Protein AF-A0AAW9I7A4-F1 (afdb_monomer_lite)

Radius of gyration: 16.95 Å; chains: 1; bounding box: 39×31×48 Å

Secondary structure (DSSP, 8-state):
----HHHHHHHHTT-TT----HHHHHHHHHTTTTTTEEEPP-S-TTT-----EEEE-S-HHHHHHHHHHHHHHHHSTT-TTGGG--TT----EEEEEEEE-SSTT-SS-EEEEEEEE-

Structure (mmCIF, N/CA/C/O backbone):
data_AF-A0AAW9I7A4-F1
#
_entry.id   AF-A0AAW9I7A4-F1
#
loop_
_atom_site.group_PDB
_atom_site.id
_atom_site.type_symbol
_atom_site.label_atom_id
_atom_site.label_alt_id
_atom_site.label_comp_id
_atom_site.label_asym_id
_atom_site.label_entity_id
_atom_site.label_seq_id
_atom_site.pdbx_PDB_ins_code
_atom_site.Cartn_x
_atom_site.Cartn_y
_atom_site.Cartn_z
_atom_site.occupancy
_atom_site.B_iso_or_equiv
_atom_site.auth_seq_id
_atom_site.auth_comp_id
_atom_site.auth_asym_id
_atom_site.auth_atom_id
_atom_site.pdbx_PDB_model_num
ATOM 1 N N . THR A 1 1 ? 14.194 15.754 -9.363 1.00 78.06 1 THR A N 1
ATOM 2 C CA . THR A 1 1 ? 13.159 15.297 -10.312 1.00 78.06 1 THR A CA 1
ATOM 3 C C . THR A 1 1 ? 13.745 14.153 -11.112 1.00 78.06 1 THR A C 1
ATOM 5 O O . THR A 1 1 ? 14.945 14.196 -11.343 1.00 78.06 1 THR A O 1
ATOM 8 N N . ILE A 1 2 ? 12.969 13.122 -11.458 1.00 90.88 2 ILE A N 1
ATOM 9 C CA . ILE A 1 2 ? 13.461 11.992 -12.268 1.00 90.88 2 ILE A CA 1
ATOM 10 C C . ILE A 1 2 ? 13.431 12.421 -13.739 1.00 90.88 2 ILE A C 1
ATOM 12 O O . ILE A 1 2 ? 12.360 12.727 -14.252 1.00 90.88 2 ILE A O 1
ATOM 16 N N . GLU A 1 3 ? 14.594 12.497 -14.390 1.00 92.69 3 GLU A N 1
ATOM 17 C CA . GLU A 1 3 ? 14.717 12.996 -15.774 1.00 92.69 3 GLU A CA 1
ATOM 18 C C . GLU A 1 3 ? 14.542 11.898 -16.833 1.00 92.69 3 GLU A C 1
ATOM 20 O O . GLU A 1 3 ? 14.131 12.176 -17.955 1.00 92.69 3 GLU A O 1
ATOM 25 N N . ASN A 1 4 ? 14.842 10.643 -16.490 1.00 95.44 4 ASN A N 1
ATOM 26 C CA . ASN A 1 4 ? 14.681 9.510 -17.396 1.00 95.44 4 ASN A CA 1
ATOM 27 C C . ASN A 1 4 ? 13.213 9.056 -17.417 1.00 95.44 4 ASN A C 1
ATOM 29 O O . ASN A 1 4 ? 12.699 8.594 -16.401 1.00 95.44 4 ASN A O 1
ATOM 33 N N . GLU A 1 5 ? 12.558 9.154 -18.576 1.00 96.31 5 GLU A N 1
ATOM 34 C CA . GLU A 1 5 ? 11.132 8.832 -18.732 1.00 96.31 5 GLU A CA 1
ATOM 35 C C . GLU A 1 5 ? 10.794 7.368 -18.424 1.00 96.31 5 GLU A C 1
ATOM 37 O O . GLU A 1 5 ? 9.736 7.096 -17.862 1.00 96.31 5 GLU A O 1
ATOM 42 N N . ILE A 1 6 ? 11.700 6.431 -18.731 1.00 94.50 6 ILE A N 1
ATOM 43 C CA . ILE A 1 6 ? 11.510 5.009 -18.406 1.00 94.50 6 ILE A CA 1
ATOM 44 C C . ILE A 1 6 ? 11.526 4.837 -16.891 1.00 94.50 6 ILE A C 1
ATOM 46 O O . ILE A 1 6 ? 10.590 4.286 -16.324 1.00 94.50 6 ILE A O 1
ATOM 50 N N . LEU A 1 7 ? 12.547 5.383 -16.224 1.00 94.69 7 LEU A N 1
ATOM 51 C CA . LEU A 1 7 ? 12.646 5.307 -14.767 1.00 94.69 7 LEU A CA 1
ATOM 52 C C . LEU A 1 7 ? 11.459 6.002 -14.085 1.00 94.69 7 LEU A C 1
ATOM 54 O O . LEU A 1 7 ? 10.975 5.524 -13.062 1.00 94.69 7 LEU A O 1
ATOM 58 N N . LEU A 1 8 ? 10.978 7.117 -14.641 1.00 96.44 8 LEU A N 1
ATOM 59 C CA . LEU A 1 8 ? 9.801 7.824 -14.140 1.00 96.44 8 LEU A CA 1
ATOM 60 C C . LEU A 1 8 ? 8.543 6.952 -14.239 1.00 96.44 8 LEU A C 1
ATOM 62 O O . LEU A 1 8 ? 7.784 6.875 -13.273 1.00 96.44 8 LEU A O 1
ATOM 66 N N . GLY A 1 9 ? 8.346 6.288 -15.381 1.00 96.25 9 GLY A N 1
ATOM 67 C CA . GLY A 1 9 ? 7.268 5.323 -15.584 1.00 96.25 9 GLY A CA 1
ATOM 68 C C . GLY A 1 9 ? 7.346 4.173 -14.583 1.00 96.25 9 GLY A C 1
ATOM 69 O O . GLY A 1 9 ? 6.391 3.953 -13.842 1.00 96.25 9 GLY A O 1
ATOM 70 N N . ASP A 1 10 ? 8.508 3.522 -14.498 1.00 95.44 10 ASP A N 1
ATOM 71 C CA . ASP A 1 10 ? 8.785 2.392 -13.603 1.00 95.44 10 ASP A CA 1
ATOM 72 C C . ASP A 1 10 ? 8.539 2.752 -12.130 1.00 95.44 10 ASP A C 1
ATOM 74 O O . ASP A 1 10 ? 7.885 2.015 -11.389 1.00 95.44 10 ASP A O 1
ATOM 78 N N . THR A 1 11 ? 8.990 3.939 -11.718 1.00 95.50 11 THR A N 1
ATOM 79 C CA . THR A 1 11 ? 8.783 4.462 -10.360 1.00 95.50 11 THR A CA 1
ATOM 80 C C . THR A 1 11 ? 7.296 4.635 -10.043 1.00 95.50 11 THR A C 1
ATOM 82 O O . THR A 1 11 ? 6.872 4.374 -8.917 1.00 95.50 11 THR A O 1
ATOM 85 N N . GLY A 1 12 ? 6.483 5.048 -11.022 1.00 95.50 12 GLY A N 1
ATOM 86 C CA . GLY A 1 12 ? 5.058 5.336 -10.837 1.00 95.50 12 GLY A CA 1
ATOM 87 C C . GLY A 1 12 ? 4.218 4.133 -10.399 1.00 95.50 12 GLY A C 1
ATOM 88 O O . GLY A 1 12 ? 3.189 4.318 -9.751 1.00 95.50 12 GLY A O 1
ATOM 89 N N . TYR A 1 13 ? 4.666 2.911 -10.698 1.00 95.06 13 TYR A N 1
ATOM 90 C CA . TYR A 1 13 ? 4.021 1.670 -10.253 1.00 95.06 13 TYR A CA 1
ATOM 91 C C . TYR A 1 13 ? 4.903 0.829 -9.313 1.00 95.06 13 TYR A C 1
ATOM 93 O O . TYR A 1 13 ? 4.621 -0.348 -9.090 1.00 95.06 13 TYR A O 1
ATOM 101 N N . GLY A 1 14 ? 5.931 1.442 -8.713 1.00 94.69 14 GLY A N 1
ATOM 102 C CA . GLY A 1 14 ? 6.720 0.856 -7.626 1.00 94.69 14 GLY A CA 1
ATOM 103 C C . GLY A 1 14 ? 7.934 0.017 -8.041 1.00 94.69 14 GLY A C 1
ATOM 104 O O . GLY A 1 14 ? 8.460 -0.698 -7.194 1.00 94.69 14 GLY A O 1
ATOM 105 N N . GLN A 1 15 ? 8.381 0.095 -9.300 1.00 94.62 15 GLN A N 1
ATOM 106 C CA . GLN A 1 15 ? 9.633 -0.514 -9.774 1.00 94.62 15 GLN A CA 1
ATOM 107 C C . GLN A 1 15 ? 10.767 0.526 -9.845 1.00 94.62 15 GLN A C 1
ATOM 109 O O . GLN A 1 15 ? 10.700 1.608 -9.257 1.00 94.62 15 GLN A O 1
ATOM 114 N N . GLY A 1 16 ? 11.822 0.200 -10.594 1.00 93.00 16 GLY A N 1
ATOM 115 C CA . GLY A 1 16 ? 12.961 1.075 -10.818 1.00 93.00 16 GLY A CA 1
ATOM 116 C C . GLY A 1 16 ? 13.840 1.143 -9.577 1.00 93.00 16 GLY A C 1
ATOM 117 O O . GLY A 1 16 ? 14.243 0.123 -9.027 1.00 93.00 16 GLY A O 1
ATOM 118 N N . GLU A 1 17 ? 14.142 2.358 -9.137 1.00 93.12 17 GLU A N 1
ATOM 119 C CA . GLU A 1 17 ? 15.086 2.612 -8.042 1.00 93.12 17 GLU A CA 1
ATOM 120 C C . GLU A 1 17 ? 14.385 2.853 -6.693 1.00 93.12 17 GLU A C 1
ATOM 122 O O . GLU A 1 17 ? 14.995 3.340 -5.739 1.00 93.12 17 GLU A O 1
ATOM 127 N N . VAL A 1 18 ? 13.092 2.520 -6.590 1.00 94.06 18 VAL A N 1
ATOM 128 C CA . VAL A 1 18 ? 12.344 2.623 -5.333 1.00 94.06 18 VAL A CA 1
ATOM 129 C C . VAL A 1 18 ? 12.847 1.566 -4.353 1.00 94.06 18 VAL A C 1
ATOM 131 O O . VAL A 1 18 ? 12.624 0.371 -4.521 1.00 94.06 18 VAL A O 1
ATOM 134 N N . LEU A 1 19 ? 13.487 2.020 -3.276 1.00 95.50 19 LEU A N 1
ATOM 135 C CA . LEU A 1 19 ? 13.877 1.179 -2.149 1.00 95.50 19 LEU A CA 1
ATOM 136 C C . LEU A 1 19 ? 13.060 1.553 -0.920 1.00 95.50 19 LEU A C 1
ATOM 138 O O . LEU A 1 19 ? 13.049 2.703 -0.477 1.00 95.50 19 LEU A O 1
ATOM 142 N N . THR A 1 20 ? 12.377 0.566 -0.352 1.00 95.88 20 THR A N 1
ATOM 143 C CA . THR A 1 20 ? 11.508 0.762 0.803 1.00 95.88 20 THR A CA 1
ATOM 144 C C . THR A 1 20 ? 11.455 -0.487 1.667 1.00 95.88 20 THR A C 1
ATOM 146 O O . THR A 1 20 ? 11.645 -1.611 1.204 1.00 95.88 20 THR A O 1
ATOM 149 N N . THR A 1 21 ? 11.215 -0.281 2.953 1.00 97.00 21 THR A N 1
ATOM 150 C CA . THR A 1 21 ? 10.994 -1.358 3.915 1.00 97.00 21 THR A CA 1
ATOM 151 C C . THR A 1 21 ? 9.499 -1.649 4.055 1.00 97.00 21 THR A C 1
ATOM 153 O O . THR A 1 21 ? 8.681 -0.740 3.887 1.00 97.00 21 THR A O 1
ATOM 156 N N . PRO A 1 22 ? 9.109 -2.867 4.474 1.00 96.19 22 PRO A N 1
ATOM 157 C CA . PRO A 1 22 ? 7.713 -3.162 4.786 1.00 96.19 22 PRO A CA 1
ATOM 158 C C . PRO A 1 22 ? 7.094 -2.181 5.792 1.00 96.19 22 PRO A C 1
ATOM 160 O O . PRO A 1 22 ? 5.946 -1.787 5.629 1.00 96.19 22 PRO A O 1
ATOM 163 N N . LEU A 1 23 ? 7.861 -1.712 6.786 1.00 96.56 23 LEU A N 1
ATOM 164 C CA . LEU A 1 23 ? 7.379 -0.716 7.749 1.00 96.56 23 LEU A CA 1
ATOM 165 C C . LEU A 1 23 ? 6.996 0.607 7.069 1.00 96.56 23 LEU A C 1
ATOM 167 O O . LEU A 1 23 ? 5.953 1.173 7.382 1.00 96.56 23 LEU A O 1
ATOM 171 N N . GLN A 1 24 ? 7.814 1.091 6.134 1.00 96.38 24 GLN A N 1
ATOM 172 C CA . GLN A 1 24 ? 7.535 2.328 5.399 1.00 96.38 24 GLN A CA 1
ATOM 173 C C . GLN A 1 24 ? 6.320 2.181 4.474 1.00 96.38 24 GLN A C 1
ATOM 175 O O . GLN A 1 24 ? 5.513 3.105 4.397 1.00 96.38 24 GLN A O 1
ATOM 180 N N . ILE A 1 25 ? 6.148 1.018 3.835 1.00 96.44 25 ILE A N 1
ATOM 181 C CA . ILE A 1 25 ? 4.937 0.696 3.066 1.00 96.44 25 ILE A CA 1
ATOM 182 C C . ILE A 1 25 ? 3.703 0.714 3.974 1.00 96.44 25 ILE A C 1
ATOM 184 O O . ILE A 1 25 ? 2.738 1.413 3.672 1.00 96.44 25 ILE A O 1
ATOM 188 N N . THR A 1 26 ? 3.745 0.032 5.121 1.00 94.94 26 THR A N 1
ATOM 189 C CA . THR A 1 26 ? 2.638 0.029 6.091 1.00 94.94 26 THR A CA 1
ATOM 190 C C . THR A 1 26 ? 2.297 1.439 6.569 1.00 94.94 26 THR A C 1
ATOM 192 O O . THR A 1 26 ? 1.123 1.798 6.633 1.00 94.94 26 THR A O 1
ATOM 195 N N . MET A 1 27 ? 3.305 2.266 6.863 1.00 96.25 27 MET A N 1
ATOM 196 C CA . MET A 1 27 ? 3.095 3.673 7.215 1.00 96.25 27 MET A CA 1
ATOM 197 C C . MET A 1 27 ? 2.403 4.445 6.087 1.00 96.25 27 MET A C 1
ATOM 199 O O . MET A 1 27 ? 1.448 5.169 6.341 1.00 96.25 27 MET A O 1
ATOM 203 N N . ALA A 1 28 ? 2.853 4.298 4.840 1.00 96.00 28 ALA A N 1
ATOM 204 C CA . ALA A 1 28 ? 2.255 5.004 3.711 1.00 96.00 28 ALA A CA 1
ATOM 205 C C . ALA A 1 28 ? 0.775 4.629 3.521 1.00 96.00 28 ALA A C 1
ATOM 207 O O . ALA A 1 28 ? -0.076 5.513 3.417 1.00 96.00 28 ALA A O 1
ATOM 208 N N . TYR A 1 29 ? 0.453 3.332 3.547 1.00 95.69 29 TYR A N 1
ATOM 209 C CA . TYR A 1 29 ? -0.923 2.853 3.391 1.00 95.69 29 TYR A CA 1
ATOM 210 C C . TYR A 1 29 ? -1.814 3.130 4.606 1.00 95.69 29 TYR A C 1
ATOM 212 O O . TYR A 1 29 ? -3.034 3.198 4.446 1.00 95.69 29 TYR A O 1
ATOM 220 N N . SER A 1 30 ? -1.248 3.398 5.793 1.00 95.00 30 SER A N 1
ATOM 221 C CA . SER A 1 30 ? -2.044 3.824 6.952 1.00 95.00 30 SER A CA 1
ATOM 222 C C . SER A 1 30 ? -2.839 5.098 6.665 1.00 95.00 30 SER A C 1
ATOM 224 O O . SER A 1 30 ? -3.889 5.304 7.268 1.00 95.00 30 SER A O 1
ATOM 226 N N . ALA A 1 31 ? -2.377 5.942 5.736 1.00 96.62 31 ALA A N 1
ATOM 227 C CA . ALA A 1 31 ? -3.083 7.151 5.324 1.00 96.62 31 ALA A CA 1
ATOM 228 C C . ALA A 1 31 ? -4.522 6.879 4.868 1.00 96.62 31 ALA A C 1
ATOM 230 O O . ALA A 1 31 ? -5.406 7.693 5.132 1.00 96.62 31 ALA A O 1
ATOM 231 N N . LEU A 1 32 ? -4.787 5.721 4.254 1.00 96.69 32 LEU A N 1
ATOM 232 C CA . LEU A 1 32 ? -6.124 5.348 3.791 1.00 96.69 32 LEU A CA 1
ATOM 233 C C . LEU A 1 32 ? -7.128 5.199 4.950 1.00 96.69 32 LEU A C 1
ATOM 235 O O . LEU A 1 32 ? -8.312 5.493 4.785 1.00 96.69 32 LEU A O 1
ATOM 239 N N . ALA A 1 33 ? -6.646 4.796 6.127 1.00 94.69 33 ALA A N 1
ATOM 240 C CA . ALA A 1 33 ? -7.444 4.637 7.342 1.00 94.69 33 ALA A CA 1
ATOM 241 C C . ALA A 1 33 ? -7.452 5.887 8.245 1.00 94.69 33 ALA A C 1
ATOM 243 O O . ALA A 1 33 ? -8.265 5.970 9.160 1.00 94.69 33 ALA A O 1
ATOM 244 N N . ASN A 1 34 ? -6.568 6.861 8.000 1.00 95.94 34 ASN A N 1
ATOM 245 C CA . ASN A 1 34 ? -6.328 8.006 8.890 1.00 95.94 34 ASN A CA 1
ATOM 246 C C . ASN A 1 34 ? -6.558 9.350 8.178 1.00 95.94 34 ASN A C 1
ATOM 248 O O . ASN A 1 34 ? -5.711 10.234 8.209 1.00 95.94 34 ASN A O 1
ATOM 252 N N . GLU A 1 35 ? -7.683 9.505 7.475 1.00 96.06 35 GLU A N 1
ATOM 253 C CA . GLU A 1 35 ? -8.060 10.759 6.788 1.00 96.06 35 GLU A CA 1
ATOM 254 C C . GLU A 1 35 ? -7.000 11.325 5.812 1.00 96.06 35 GLU A C 1
ATOM 256 O O . GLU A 1 35 ? -6.940 12.531 5.549 1.00 96.06 35 GLU A O 1
ATOM 261 N N . GLY A 1 36 ? -6.164 10.447 5.256 1.00 97.25 36 GLY A N 1
ATOM 262 C CA . GLY A 1 36 ? -5.056 10.780 4.366 1.00 97.25 36 GLY A CA 1
ATOM 263 C C . GLY A 1 36 ? -3.718 11.063 5.054 1.00 97.25 36 GLY A C 1
ATOM 264 O O . GLY A 1 36 ? -2.744 11.404 4.374 1.00 97.25 36 GLY A O 1
ATOM 265 N N . GLU A 1 37 ? -3.638 10.899 6.372 1.00 97.88 37 GLU A N 1
ATOM 266 C CA . GLU A 1 37 ? -2.458 11.181 7.188 1.00 97.88 37 GLU A CA 1
ATOM 267 C C . GLU A 1 37 ? -1.629 9.919 7.467 1.00 97.88 37 GLU A C 1
ATOM 269 O O . GLU A 1 37 ? -2.119 8.892 7.930 1.00 97.88 37 GLU A O 1
ATOM 274 N N . ILE A 1 38 ? -0.329 9.997 7.194 1.00 97.50 38 ILE A N 1
ATOM 275 C CA . ILE A 1 38 ? 0.636 8.976 7.595 1.00 97.50 38 ILE A CA 1
ATOM 276 C C . ILE A 1 38 ? 0.905 9.155 9.086 1.00 97.50 38 ILE A C 1
ATOM 278 O O . ILE A 1 38 ? 1.371 10.215 9.516 1.00 97.50 38 ILE A O 1
ATOM 282 N N . MET A 1 39 ? 0.678 8.103 9.867 1.00 95.19 39 MET A N 1
ATOM 283 C CA . MET A 1 39 ? 0.916 8.115 11.309 1.00 95.19 39 MET A CA 1
ATOM 284 C C . MET A 1 39 ? 2.353 7.695 11.632 1.00 95.19 39 MET A C 1
ATOM 286 O O . MET A 1 39 ? 2.946 6.849 10.963 1.00 95.19 39 MET A O 1
ATOM 290 N N . THR A 1 40 ? 2.929 8.275 12.684 1.00 94.38 40 THR A N 1
ATOM 291 C CA . THR A 1 40 ? 4.253 7.880 13.182 1.00 94.38 40 THR A CA 1
ATOM 292 C C . THR A 1 40 ? 4.158 6.499 13.845 1.00 94.38 40 THR A C 1
ATOM 294 O O . THR A 1 40 ? 3.354 6.337 14.769 1.00 94.38 40 THR A O 1
ATOM 297 N N . PRO A 1 41 ? 4.960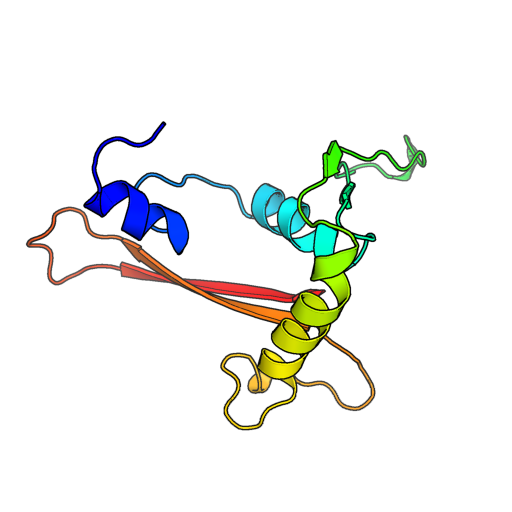 5.497 13.431 1.00 93.31 41 PRO A N 1
ATOM 298 C CA . PRO A 1 41 ? 4.891 4.159 14.001 1.00 93.31 41 PRO A CA 1
ATOM 299 C C . PRO A 1 41 ? 5.438 4.155 15.430 1.00 93.31 41 PRO A C 1
ATOM 301 O O . PRO A 1 41 ? 6.347 4.910 15.777 1.00 93.31 41 PRO A O 1
ATOM 304 N N . ARG A 1 42 ? 4.908 3.259 16.263 1.00 91.62 42 ARG A N 1
ATOM 305 C CA . ARG A 1 42 ? 5.338 3.085 17.655 1.00 91.62 42 ARG A CA 1
ATOM 306 C C . ARG A 1 42 ? 5.592 1.613 17.926 1.00 91.62 42 ARG A C 1
ATOM 308 O O . ARG A 1 42 ? 4.738 0.785 17.627 1.00 91.62 42 ARG A O 1
ATOM 315 N N . LEU A 1 43 ? 6.743 1.309 18.523 1.00 92.00 43 LEU A N 1
ATOM 316 C CA . LEU A 1 43 ? 7.082 -0.051 18.947 1.00 92.00 43 LEU A CA 1
ATOM 317 C C . LEU A 1 43 ? 6.720 -0.289 20.421 1.00 92.00 43 LEU A C 1
ATOM 319 O O . LEU A 1 43 ? 6.112 -1.301 20.751 1.00 92.00 43 LEU A O 1
ATOM 323 N N . VAL A 1 44 ? 7.044 0.666 21.301 1.00 92.19 44 VAL A N 1
ATOM 324 C CA . VAL A 1 44 ? 6.789 0.574 22.747 1.00 92.19 44 VAL A CA 1
ATOM 325 C C . VAL A 1 44 ? 5.660 1.528 23.141 1.00 92.19 44 VAL A C 1
ATOM 327 O O . VAL A 1 44 ? 5.871 2.692 23.470 1.00 92.19 44 VAL A O 1
ATOM 330 N N . ILE A 1 45 ? 4.424 1.031 23.090 1.00 87.75 45 ILE A N 1
ATOM 331 C CA . ILE A 1 45 ? 3.207 1.837 23.310 1.00 87.75 45 ILE A CA 1
ATOM 332 C C . ILE A 1 45 ? 3.061 2.275 24.779 1.00 87.75 45 ILE A C 1
ATOM 334 O O . ILE A 1 45 ? 2.471 3.314 25.074 1.00 87.75 45 ILE A O 1
ATOM 338 N N . SER A 1 46 ? 3.605 1.499 25.720 1.00 90.81 46 SER A N 1
ATOM 339 C CA . SER A 1 46 ? 3.531 1.796 27.157 1.00 90.81 46 SER A CA 1
ATOM 340 C C . SER A 1 46 ? 4.273 3.073 27.550 1.00 90.81 46 SER A C 1
ATOM 342 O O . SER A 1 46 ? 3.875 3.724 28.512 1.00 90.81 46 SER A O 1
ATOM 344 N N . GLU A 1 47 ? 5.327 3.425 26.815 1.00 86.75 47 GLU A N 1
ATOM 345 C CA . GLU A 1 47 ? 6.177 4.585 27.101 1.00 86.75 47 GLU A CA 1
ATOM 346 C C . GLU A 1 47 ? 5.671 5.860 26.426 1.00 86.75 47 GLU A C 1
ATOM 348 O O . GLU A 1 47 ? 5.886 6.957 26.938 1.00 86.75 47 GLU A O 1
ATOM 353 N N . ASN A 1 48 ? 4.966 5.733 25.299 1.00 80.31 48 ASN A N 1
ATOM 354 C CA . ASN A 1 48 ? 4.411 6.873 24.586 1.00 80.31 48 ASN A CA 1
ATOM 355 C C . ASN A 1 48 ? 3.063 6.537 23.936 1.00 80.31 48 ASN A C 1
ATOM 357 O O . ASN A 1 48 ? 2.991 5.846 22.918 1.00 80.31 48 ASN A O 1
ATOM 361 N N . LYS A 1 49 ? 1.995 7.091 24.516 1.00 84.94 49 LYS A N 1
ATOM 362 C CA . LYS A 1 49 ? 0.617 6.955 24.022 1.00 84.94 49 LYS A CA 1
ATOM 363 C C . LYS A 1 49 ? 0.194 8.084 23.086 1.00 84.94 49 LYS A C 1
ATOM 365 O O . LYS A 1 49 ? -0.895 8.015 22.526 1.00 84.94 49 LYS A O 1
ATOM 370 N N . GLU A 1 50 ? 1.040 9.088 22.883 1.00 89.31 50 GLU A N 1
ATOM 371 C CA . GLU A 1 50 ? 0.743 10.223 22.016 1.00 89.31 50 GLU A CA 1
ATOM 372 C C . GLU A 1 50 ? 0.712 9.775 20.551 1.00 89.31 50 GLU A C 1
ATOM 374 O O . GLU A 1 50 ? 1.648 9.139 20.053 1.00 89.31 50 GLU A O 1
ATOM 379 N N . GLU A 1 51 ? -0.392 10.063 19.872 1.00 89.88 51 GLU A N 1
ATOM 380 C CA . GLU A 1 51 ? -0.532 9.871 18.433 1.00 89.88 51 GLU A CA 1
ATOM 381 C C . GLU A 1 51 ? 0.094 11.062 17.714 1.00 89.88 51 GLU A C 1
ATOM 383 O O . GLU A 1 51 ? -0.147 12.213 18.075 1.00 89.88 51 GLU A O 1
ATOM 388 N N . LYS A 1 52 ? 0.934 10.792 16.711 1.00 93.94 52 LYS A N 1
ATOM 389 C CA . LYS A 1 52 ? 1.633 11.836 15.955 1.00 93.94 52 LYS A CA 1
ATOM 390 C C . LYS A 1 52 ? 1.495 11.601 14.469 1.00 93.94 52 LYS A C 1
ATOM 392 O O . LYS A 1 52 ? 1.864 10.536 13.974 1.00 93.94 52 LYS A O 1
ATOM 397 N N . VAL A 1 53 ? 1.045 12.631 13.768 1.00 96.81 53 VAL A N 1
ATOM 398 C CA . VAL A 1 53 ? 1.060 12.676 12.308 1.00 96.81 53 VAL A CA 1
ATOM 399 C C . VAL A 1 53 ? 2.504 12.858 11.854 1.00 96.81 53 VAL A C 1
ATOM 401 O O . VAL A 1 53 ? 3.186 13.784 12.290 1.00 96.81 53 VAL A O 1
ATOM 404 N N . TYR A 1 54 ? 2.976 11.954 11.004 1.00 96.75 54 TYR A N 1
ATOM 405 C CA . TYR A 1 54 ? 4.284 12.061 10.367 1.00 96.75 54 TYR A CA 1
ATOM 406 C C . TYR A 1 54 ? 4.212 12.972 9.138 1.00 96.75 54 TYR A C 1
ATOM 408 O O . TYR A 1 54 ? 5.054 13.850 8.963 1.00 96.75 54 TYR A O 1
ATOM 416 N N . ASN A 1 55 ? 3.207 12.760 8.280 1.00 96.81 55 ASN A N 1
ATOM 417 C CA . ASN A 1 55 ? 2.975 13.551 7.071 1.00 96.81 55 ASN A CA 1
ATOM 418 C C . ASN A 1 55 ? 1.542 13.337 6.540 1.00 96.81 55 ASN A C 1
ATOM 420 O O . ASN A 1 55 ? 0.797 12.525 7.080 1.00 96.81 55 ASN A O 1
ATOM 424 N N . ARG A 1 56 ? 1.162 14.006 5.448 1.00 96.62 56 ARG A N 1
ATOM 425 C CA . ARG A 1 56 ? -0.062 13.732 4.684 1.00 96.62 56 ARG A CA 1
ATOM 426 C C . ARG A 1 56 ? 0.283 13.207 3.293 1.00 96.62 56 ARG A C 1
ATOM 428 O O . ARG A 1 56 ? 1.084 13.816 2.592 1.00 96.62 56 ARG A O 1
ATOM 435 N N . ALA A 1 57 ? -0.347 12.103 2.898 1.00 96.00 57 ALA A N 1
ATOM 436 C CA . ALA A 1 57 ? -0.137 11.467 1.595 1.00 96.00 57 ALA A CA 1
ATOM 437 C C . ALA A 1 57 ? -1.338 11.605 0.655 1.00 96.00 57 ALA A C 1
ATOM 439 O O . ALA A 1 57 ? -1.159 11.692 -0.555 1.00 96.00 57 ALA A O 1
ATOM 440 N N . ILE A 1 58 ? -2.556 11.641 1.202 1.00 97.44 58 ILE A N 1
ATOM 441 C CA . ILE A 1 58 ? -3.797 11.661 0.420 1.00 97.44 58 ILE A CA 1
ATOM 442 C C . ILE A 1 58 ? -4.557 12.949 0.746 1.00 97.44 58 ILE A C 1
ATOM 444 O O . ILE A 1 58 ? -4.657 13.358 1.906 1.00 97.44 58 ILE A O 1
ATOM 448 N N . ARG A 1 59 ? -5.089 13.617 -0.280 1.00 97.44 59 ARG A N 1
ATOM 449 C CA . ARG A 1 59 ? -5.969 14.777 -0.089 1.00 97.44 59 ARG A CA 1
ATOM 450 C C . ARG A 1 59 ? -7.356 14.303 0.335 1.00 97.44 59 ARG A C 1
ATOM 452 O O . ARG A 1 59 ? -7.819 13.255 -0.106 1.00 97.44 59 ARG A O 1
ATOM 459 N N . LYS A 1 60 ? -8.044 15.085 1.168 1.00 94.25 60 LYS A N 1
ATOM 460 C CA . LYS A 1 60 ? -9.345 14.673 1.721 1.00 94.25 60 LYS A CA 1
ATOM 461 C C . LYS A 1 60 ? -10.389 14.433 0.627 1.00 94.25 60 LYS A C 1
ATOM 463 O O . LYS A 1 60 ? -11.201 13.526 0.772 1.00 94.25 60 LYS A O 1
ATOM 468 N N . GLU A 1 61 ? -10.345 15.200 -0.461 1.00 96.81 61 GLU A N 1
ATOM 469 C CA . GLU A 1 61 ? -11.242 15.027 -1.606 1.00 96.81 61 GLU A CA 1
ATOM 470 C C . GLU A 1 61 ? -11.060 13.692 -2.349 1.00 96.81 61 GLU A C 1
ATOM 472 O O . GLU A 1 61 ? -12.039 13.161 -2.869 1.00 96.81 61 GLU A O 1
ATOM 477 N N . ASP A 1 62 ? -9.853 13.117 -2.345 1.00 97.62 62 ASP A N 1
ATOM 478 C CA . ASP A 1 62 ? -9.538 11.875 -3.068 1.00 97.62 62 ASP A CA 1
ATOM 479 C C . ASP A 1 62 ? -9.811 10.620 -2.218 1.00 97.62 62 ASP A C 1
ATOM 481 O O . ASP A 1 62 ? -9.965 9.516 -2.742 1.00 97.62 62 ASP A O 1
ATOM 485 N N . LEU A 1 63 ? -9.882 10.773 -0.889 1.00 96.62 63 LEU A N 1
ATOM 486 C CA . LEU A 1 63 ? -9.899 9.656 0.058 1.00 96.62 63 LEU A CA 1
ATOM 487 C C . LEU A 1 63 ? -11.071 8.695 -0.166 1.00 96.62 63 LEU A C 1
ATOM 489 O O . LEU A 1 63 ? -10.891 7.481 -0.115 1.00 96.62 63 LEU A O 1
ATOM 493 N N . LYS A 1 64 ? -12.267 9.233 -0.424 1.00 96.62 64 LYS A N 1
ATOM 494 C CA . LYS A 1 64 ? -13.477 8.419 -0.592 1.00 96.62 64 LYS A CA 1
ATOM 495 C C . LYS A 1 64 ? -13.396 7.523 -1.828 1.00 96.62 64 LYS A C 1
ATOM 497 O O . LYS A 1 64 ? -13.837 6.378 -1.765 1.00 96.62 64 LYS A O 1
ATOM 502 N N . GLU A 1 65 ? -12.850 8.038 -2.929 1.00 98.12 65 GLU A N 1
ATOM 503 C CA . GLU A 1 65 ? -12.696 7.249 -4.154 1.00 98.12 65 GLU A CA 1
ATOM 504 C C . GLU A 1 65 ? -11.623 6.177 -3.955 1.00 98.12 65 GLU A C 1
ATOM 506 O O . GLU A 1 65 ? -11.883 5.009 -4.217 1.00 98.12 65 GLU A O 1
ATOM 511 N N . LEU A 1 66 ? -10.482 6.525 -3.348 1.00 97.31 66 LEU A N 1
ATOM 512 C CA . LEU A 1 66 ? -9.439 5.542 -3.041 1.00 97.31 66 LEU A CA 1
ATOM 513 C C . LEU A 1 66 ? -9.937 4.426 -2.114 1.00 97.31 66 LEU A C 1
ATOM 515 O O . LEU A 1 66 ? -9.673 3.257 -2.372 1.00 97.31 66 LEU A O 1
ATOM 519 N N . GLN A 1 67 ? -10.683 4.748 -1.054 1.00 96.94 67 GLN A N 1
ATOM 520 C CA . GLN A 1 67 ? -11.241 3.730 -0.156 1.00 96.94 67 GLN A CA 1
ATOM 521 C C . GLN A 1 67 ? -12.187 2.782 -0.898 1.00 96.94 67 GLN A C 1
ATOM 523 O O . GLN A 1 67 ? -12.123 1.568 -0.705 1.00 96.94 67 GLN A O 1
ATOM 528 N N . LYS A 1 68 ? -13.040 3.324 -1.772 1.00 97.50 68 LYS A N 1
ATOM 529 C CA . LYS A 1 68 ? -13.943 2.538 -2.616 1.00 97.50 68 LYS A CA 1
ATOM 530 C C . LYS A 1 68 ? -13.164 1.630 -3.571 1.00 97.50 68 LYS A C 1
ATOM 532 O O . LYS A 1 68 ? -13.466 0.441 -3.633 1.00 97.50 68 LYS A O 1
ATOM 537 N N . ASP A 1 69 ? -12.155 2.154 -4.257 1.00 97.81 69 ASP A N 1
ATOM 538 C CA . ASP A 1 69 ? -11.364 1.396 -5.231 1.00 97.81 69 ASP A CA 1
ATOM 539 C C . ASP A 1 69 ? -10.568 0.269 -4.560 1.00 97.81 69 ASP A C 1
ATOM 541 O O . ASP A 1 69 ? -10.576 -0.870 -5.028 1.00 97.81 69 ASP A O 1
ATOM 545 N N . PHE A 1 70 ? -9.945 0.547 -3.413 1.00 97.88 70 PHE A N 1
ATOM 546 C CA . PHE A 1 70 ? -9.205 -0.449 -2.633 1.00 97.88 70 PHE A CA 1
ATOM 547 C C . PHE A 1 70 ? -10.119 -1.505 -2.005 1.00 97.88 70 PHE A C 1
ATOM 549 O O . PHE A 1 70 ? -9.733 -2.667 -1.894 1.00 97.88 70 PHE A O 1
ATOM 556 N N . THR A 1 71 ? -11.339 -1.132 -1.614 1.00 97.56 71 THR A N 1
ATOM 557 C CA . THR A 1 71 ? -12.355 -2.107 -1.186 1.00 97.56 71 THR A CA 1
ATOM 558 C C . THR A 1 71 ? -12.780 -2.985 -2.366 1.00 97.56 71 THR A C 1
ATOM 560 O O . THR A 1 71 ? -12.900 -4.200 -2.230 1.00 97.56 71 THR A O 1
ATOM 563 N N . GLY A 1 72 ? -12.934 -2.397 -3.558 1.00 97.88 72 GLY A N 1
ATOM 564 C CA . GLY A 1 72 ? -13.292 -3.112 -4.785 1.00 97.88 72 GLY A CA 1
ATOM 565 C C . GLY A 1 72 ? -12.304 -4.217 -5.168 1.00 97.88 72 GLY A C 1
ATOM 566 O O . GLY A 1 72 ? -12.725 -5.263 -5.651 1.00 97.88 72 GLY A O 1
ATOM 567 N N . VAL A 1 73 ? -11.009 -4.049 -4.874 1.00 98.00 73 VAL A N 1
ATOM 568 C CA . VAL A 1 73 ? -9.981 -5.089 -5.093 1.00 98.00 73 VAL A CA 1
ATOM 569 C C . VAL A 1 73 ? -10.277 -6.388 -4.329 1.00 98.00 73 VAL A C 1
ATOM 571 O O . VAL A 1 73 ? -9.843 -7.457 -4.762 1.00 98.00 73 VAL A O 1
ATOM 574 N N . ILE A 1 74 ? -10.985 -6.299 -3.202 1.00 97.94 74 ILE A N 1
ATOM 575 C CA . ILE A 1 74 ? -11.335 -7.432 -2.337 1.00 97.94 74 ILE A CA 1
ATOM 576 C C . ILE A 1 74 ? -12.780 -7.884 -2.596 1.00 97.94 74 ILE A C 1
ATOM 578 O O . ILE A 1 74 ? -13.060 -9.079 -2.687 1.00 97.94 74 ILE A O 1
ATOM 582 N N . GLU A 1 75 ? -13.710 -6.943 -2.737 1.00 97.56 75 GLU A N 1
ATOM 583 C CA . GLU A 1 75 ? -15.137 -7.254 -2.862 1.00 97.56 75 GLU A CA 1
ATOM 584 C C . GLU A 1 75 ? -15.545 -7.767 -4.251 1.00 97.56 75 GLU A C 1
ATOM 586 O O . GLU A 1 75 ? -16.461 -8.588 -4.344 1.00 97.56 75 GLU A O 1
ATOM 591 N N . ASP A 1 76 ? -14.879 -7.324 -5.324 1.00 97.44 76 ASP A N 1
ATOM 592 C CA . ASP A 1 76 ? -15.168 -7.794 -6.682 1.00 97.44 76 ASP A CA 1
ATOM 593 C C . ASP A 1 76 ? -14.698 -9.251 -6.854 1.00 97.44 76 ASP A C 1
ATOM 595 O O . ASP A 1 76 ? -13.536 -9.542 -6.565 1.00 97.44 76 ASP A O 1
ATOM 599 N N . PRO A 1 77 ? -15.537 -10.172 -7.368 1.00 97.06 77 PRO A N 1
ATOM 600 C CA . PRO A 1 77 ? -15.132 -11.545 -7.682 1.00 97.06 77 PRO A CA 1
ATOM 601 C C . PRO A 1 77 ? -13.920 -11.676 -8.621 1.00 97.06 77 PRO A C 1
ATOM 603 O O . PRO A 1 77 ? -13.246 -12.704 -8.608 1.00 97.06 77 PRO A O 1
ATOM 606 N N . ASN A 1 78 ? -13.643 -10.657 -9.440 1.00 97.19 78 ASN A N 1
ATOM 607 C CA . ASN A 1 78 ? -12.477 -10.573 -10.325 1.00 97.19 78 ASN A CA 1
ATOM 608 C C . ASN A 1 78 ? -11.349 -9.703 -9.745 1.00 97.19 78 ASN A C 1
ATOM 610 O O . ASN A 1 78 ? -10.336 -9.473 -10.410 1.00 97.19 78 ASN A O 1
ATOM 614 N N . GLY A 1 79 ? -11.522 -9.182 -8.531 1.00 97.12 79 GLY A N 1
ATOM 615 C CA . GLY A 1 79 ? -10.532 -8.376 -7.840 1.00 97.12 79 GLY A CA 1
ATOM 616 C C . GLY A 1 79 ? -9.285 -9.193 -7.514 1.00 97.12 79 GLY A C 1
ATOM 617 O O . GLY A 1 79 ? -9.356 -10.346 -7.085 1.00 97.12 79 GLY A O 1
ATOM 618 N N . SER A 1 80 ? -8.106 -8.596 -7.686 1.00 97.19 80 SER A N 1
ATOM 619 C CA . SER A 1 80 ? -6.843 -9.309 -7.466 1.00 97.19 80 SER A CA 1
ATOM 620 C C . SER A 1 80 ? -6.625 -9.736 -6.007 1.00 97.19 80 SER A C 1
ATOM 622 O O . SER A 1 80 ? -5.815 -10.622 -5.753 1.00 97.19 80 SER A O 1
ATOM 624 N N . GLY A 1 81 ? -7.338 -9.124 -5.055 1.00 96.44 81 GLY A N 1
ATOM 625 C CA . GLY A 1 81 ? -7.326 -9.466 -3.631 1.00 96.44 81 GLY A CA 1
ATOM 626 C C . GLY A 1 81 ? -8.565 -10.232 -3.164 1.00 96.44 81 GLY A C 1
ATOM 627 O O . GLY A 1 81 ? -8.740 -10.385 -1.958 1.00 96.44 81 GLY A O 1
ATOM 628 N N . HIS A 1 82 ? -9.424 -10.711 -4.073 1.00 97.25 82 HIS A N 1
ATOM 629 C CA . HIS A 1 82 ? -10.723 -11.300 -3.724 1.00 97.25 82 HIS A CA 1
ATOM 630 C C . HIS A 1 82 ? -10.633 -12.464 -2.728 1.00 97.25 82 HIS A C 1
ATOM 632 O O . HIS A 1 82 ? -11.475 -12.616 -1.844 1.00 97.25 82 HIS A O 1
ATOM 638 N N . LEU A 1 83 ? -9.558 -13.253 -2.812 1.00 95.88 83 LEU A N 1
ATOM 639 C CA . LEU A 1 83 ? -9.294 -14.369 -1.900 1.00 95.88 83 LEU A CA 1
ATOM 640 C C . LEU A 1 83 ? -9.175 -13.948 -0.424 1.00 95.88 83 LEU A C 1
ATOM 642 O O . LEU A 1 83 ? -9.297 -14.796 0.456 1.00 95.88 83 LEU A O 1
ATOM 646 N N . CYS A 1 84 ? -8.935 -12.665 -0.143 1.00 93.94 84 CYS A N 1
ATOM 647 C CA . CYS A 1 84 ? -8.827 -12.123 1.209 1.00 93.94 84 CYS A CA 1
ATOM 648 C C . CYS A 1 84 ? -10.168 -11.657 1.792 1.00 93.94 84 CYS A C 1
ATOM 650 O O . CYS A 1 84 ? -10.181 -11.182 2.926 1.00 93.94 84 CYS A O 1
ATOM 652 N N . LYS A 1 85 ? -11.280 -11.760 1.053 1.00 96.62 85 LYS A N 1
ATOM 653 C CA . LYS A 1 85 ? -12.599 -11.355 1.545 1.00 96.62 85 LYS A CA 1
ATOM 654 C C . LYS A 1 85 ? -12.999 -12.171 2.778 1.00 96.62 85 LYS A C 1
ATOM 656 O O . LYS A 1 85 ? -12.942 -13.400 2.774 1.00 96.62 85 LYS A O 1
ATOM 661 N N . ILE A 1 86 ? -13.455 -11.475 3.819 1.00 96.19 86 ILE A N 1
ATOM 662 C CA . ILE A 1 86 ? -13.958 -12.075 5.058 1.00 96.19 86 ILE A CA 1
ATOM 663 C C . ILE A 1 86 ? -15.394 -11.598 5.264 1.00 96.19 86 ILE A C 1
ATOM 665 O O . ILE A 1 86 ? -15.653 -10.400 5.340 1.00 96.19 86 ILE A O 1
ATOM 669 N N . GLU A 1 87 ? -16.332 -12.539 5.369 1.00 94.88 87 GLU A N 1
ATOM 670 C CA . GLU A 1 87 ? -17.746 -12.215 5.567 1.00 94.88 87 GLU A CA 1
ATOM 671 C C . GLU A 1 87 ? -17.950 -11.384 6.844 1.00 94.88 87 GLU A C 1
ATOM 673 O O . GLU A 1 87 ? -17.479 -11.747 7.924 1.00 94.88 87 GLU A O 1
ATOM 678 N N . GLY A 1 88 ? -18.658 -10.261 6.715 1.00 95.25 88 GLY A N 1
ATOM 679 C CA . GLY A 1 88 ? -18.919 -9.335 7.819 1.00 95.25 88 GLY A CA 1
ATOM 680 C C . GLY A 1 88 ? -17.767 -8.389 8.183 1.00 95.25 88 GLY A C 1
ATOM 681 O O . GLY A 1 88 ? -17.914 -7.629 9.140 1.00 95.25 88 GLY A O 1
ATOM 682 N N . VAL A 1 89 ? -16.650 -8.392 7.444 1.00 95.50 89 VAL A N 1
ATOM 683 C CA . VAL A 1 89 ? -15.526 -7.464 7.651 1.00 95.50 89 VAL A CA 1
ATOM 684 C C . VAL A 1 89 ? -15.297 -6.640 6.390 1.00 95.50 89 VAL A C 1
ATOM 686 O O . VAL A 1 89 ? -15.056 -7.187 5.320 1.00 95.50 89 VAL A O 1
ATOM 689 N N . ASN A 1 90 ? -15.316 -5.315 6.529 1.00 92.25 90 ASN A N 1
ATOM 690 C CA . ASN A 1 90 ? -14.9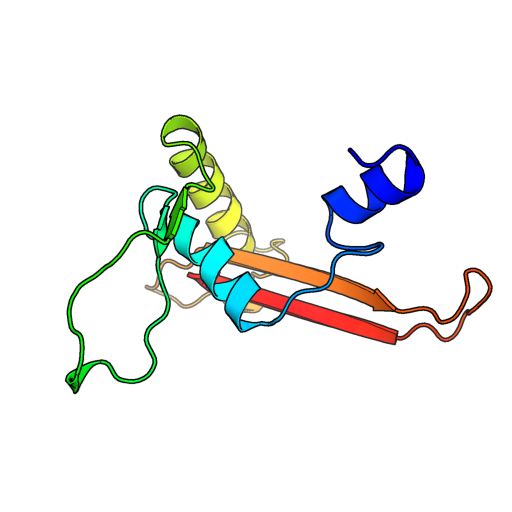35 -4.417 5.443 1.00 92.25 90 ASN A CA 1
ATOM 691 C C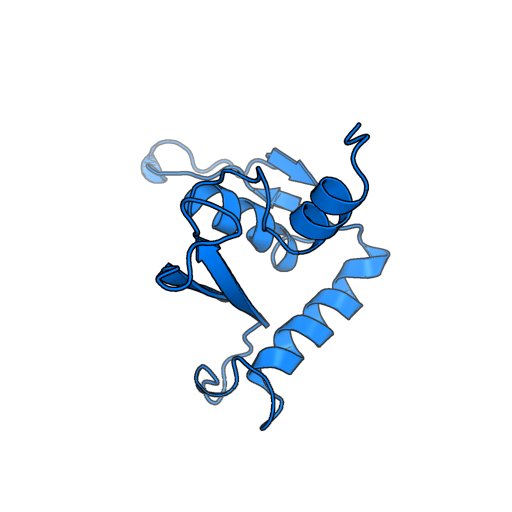 . ASN A 1 90 ? -13.413 -4.267 5.435 1.00 92.25 90 ASN A C 1
ATOM 693 O O . ASN A 1 90 ? -12.849 -3.786 6.416 1.00 92.25 90 ASN A O 1
ATOM 697 N N . LEU A 1 91 ? -12.777 -4.666 4.336 1.00 94.94 91 LEU A N 1
ATOM 698 C CA . LEU A 1 91 ? -11.338 -4.534 4.120 1.00 94.94 91 LEU A CA 1
ATOM 699 C C . LEU A 1 91 ? -11.083 -3.668 2.889 1.00 94.94 91 LEU A C 1
ATOM 701 O O . LEU A 1 91 ? -11.788 -3.791 1.887 1.00 94.94 91 LEU A O 1
ATOM 705 N N . ALA A 1 92 ? -10.036 -2.850 2.939 1.00 96.12 92 ALA A N 1
ATOM 706 C CA . ALA A 1 92 ? -9.528 -2.133 1.777 1.00 96.12 92 ALA A CA 1
ATOM 707 C C . ALA A 1 92 ? -8.069 -2.530 1.549 1.00 96.12 92 ALA A C 1
ATOM 709 O O . ALA A 1 92 ? -7.247 -2.429 2.455 1.00 96.12 92 ALA A O 1
ATOM 710 N N . GLY A 1 93 ? -7.714 -2.987 0.348 1.00 95.81 93 GLY A N 1
ATOM 711 C CA . GLY A 1 93 ? -6.368 -3.497 0.114 1.00 95.81 93 GLY A CA 1
ATOM 712 C C . GLY A 1 93 ? -5.933 -3.503 -1.338 1.00 95.81 93 GLY A C 1
ATOM 713 O O . GLY A 1 93 ? -6.688 -3.177 -2.250 1.00 95.81 93 GLY A O 1
ATOM 714 N N . LYS A 1 94 ? -4.668 -3.864 -1.553 1.00 97.31 94 LYS A N 1
ATOM 715 C CA . LYS A 1 94 ? -4.080 -3.932 -2.887 1.00 97.31 94 LYS A CA 1
ATOM 716 C C . LYS A 1 94 ? -2.981 -4.985 -2.963 1.00 97.31 94 LYS A C 1
ATOM 718 O O . LYS A 1 94 ? -2.128 -5.080 -2.084 1.00 97.31 94 LYS A O 1
ATOM 723 N N . THR A 1 95 ? -2.992 -5.756 -4.047 1.00 97.19 95 THR A N 1
ATOM 724 C CA . THR A 1 95 ? -1.878 -6.638 -4.423 1.00 97.19 95 THR A CA 1
ATOM 725 C C . THR A 1 95 ? -0.836 -5.887 -5.251 1.00 97.19 95 THR A C 1
ATOM 727 O O . THR A 1 95 ? -1.174 -4.944 -5.976 1.00 97.19 95 THR A O 1
ATOM 730 N N . GLY A 1 96 ? 0.412 -6.336 -5.203 1.00 95.62 96 GLY A N 1
ATOM 731 C CA . GLY A 1 96 ? 1.496 -5.832 -6.041 1.00 95.62 96 GLY A CA 1
ATOM 732 C C . GLY A 1 96 ? 2.517 -6.919 -6.353 1.00 95.62 96 GLY A C 1
ATOM 733 O O . GLY A 1 96 ? 2.567 -7.944 -5.674 1.00 95.62 96 GLY A O 1
ATOM 734 N N . THR A 1 97 ? 3.326 -6.687 -7.379 1.00 94.88 97 THR A N 1
ATOM 735 C CA . THR A 1 97 ? 4.448 -7.550 -7.753 1.00 94.88 97 THR A CA 1
ATOM 736 C C . THR A 1 97 ? 5.674 -6.681 -8.018 1.00 94.88 97 THR A C 1
ATOM 738 O O . THR A 1 97 ? 5.549 -5.539 -8.462 1.00 94.88 97 THR A O 1
ATOM 741 N N . ALA A 1 98 ? 6.861 -7.191 -7.705 1.00 93.06 98 ALA A N 1
ATOM 742 C CA . ALA A 1 98 ? 8.132 -6.543 -8.005 1.00 93.06 98 ALA A CA 1
ATOM 743 C C . ALA A 1 98 ? 9.038 -7.530 -8.729 1.00 93.06 98 ALA A C 1
ATOM 745 O O . ALA A 1 98 ? 9.422 -8.547 -8.153 1.00 93.06 98 ALA A O 1
ATOM 746 N N . GLU A 1 99 ? 9.349 -7.222 -9.983 1.00 89.69 99 GLU A N 1
ATOM 747 C CA . GLU A 1 99 ? 10.202 -8.053 -10.824 1.00 89.69 99 GLU A CA 1
ATOM 748 C C . GLU A 1 99 ? 11.649 -7.603 -10.635 1.00 89.69 99 GLU A C 1
ATOM 750 O O . GLU A 1 99 ? 12.010 -6.465 -10.939 1.00 89.69 99 GLU A O 1
ATOM 755 N N . ILE A 1 100 ? 12.486 -8.496 -10.118 1.00 84.19 100 ILE A N 1
ATOM 756 C CA . ILE A 1 100 ? 13.884 -8.211 -9.820 1.00 84.19 100 ILE A CA 1
ATOM 757 C C . ILE A 1 100 ? 14.745 -8.979 -10.807 1.00 84.19 100 ILE A C 1
ATOM 759 O O . ILE A 1 100 ? 14.866 -10.204 -10.748 1.00 84.19 100 ILE A O 1
ATOM 763 N N . LYS A 1 101 ? 15.388 -8.219 -11.689 1.00 78.19 101 LYS A N 1
ATOM 764 C CA . LYS A 1 101 ? 16.343 -8.728 -12.668 1.00 78.19 101 LYS A CA 1
ATOM 765 C C . LYS A 1 101 ? 17.727 -8.174 -12.398 1.00 78.19 101 LYS A C 1
ATOM 767 O O . LYS A 1 101 ? 17.875 -7.002 -12.057 1.00 78.19 101 LYS A O 1
ATOM 772 N N . SER A 1 102 ? 18.744 -9.003 -12.610 1.00 67.38 102 SER A N 1
ATOM 773 C CA . SER A 1 102 ? 20.138 -8.560 -12.492 1.00 67.38 102 SER A CA 1
ATOM 774 C C . SER A 1 102 ? 20.533 -7.657 -13.667 1.00 67.38 102 SER A C 1
ATOM 776 O O . SER A 1 102 ? 21.317 -6.723 -13.506 1.00 67.38 102 SER A O 1
ATOM 778 N N . THR A 1 103 ? 19.969 -7.918 -14.852 1.00 66.88 103 THR A N 1
ATOM 779 C CA . THR A 1 103 ? 20.132 -7.128 -16.083 1.00 66.88 103 THR A CA 1
ATOM 780 C C . THR A 1 103 ? 18.854 -7.190 -16.931 1.00 66.88 103 THR A C 1
ATOM 782 O O . THR A 1 103 ? 17.991 -8.035 -16.712 1.00 66.88 103 THR A O 1
ATOM 785 N N . LYS A 1 104 ? 18.712 -6.323 -17.946 1.00 62.62 104 LYS A N 1
ATOM 786 C CA . LYS A 1 104 ? 17.548 -6.353 -18.863 1.00 62.62 104 LYS A CA 1
ATOM 787 C C . LYS A 1 104 ? 17.434 -7.646 -19.684 1.00 62.62 104 LYS A C 1
ATOM 789 O O . LYS A 1 104 ? 16.347 -7.970 -20.148 1.00 62.62 104 LYS A O 1
ATOM 794 N N . GLU A 1 105 ? 18.547 -8.348 -19.863 1.00 66.94 105 GLU A N 1
ATOM 795 C CA . GLU A 1 105 ? 18.671 -9.596 -20.629 1.00 66.94 105 GLU A CA 1
ATOM 796 C C . GLU A 1 105 ? 18.449 -10.838 -19.750 1.00 66.94 105 GLU A C 1
ATOM 798 O O . GLU A 1 105 ? 18.457 -11.959 -20.247 1.00 66.94 105 GLU A O 1
ATOM 803 N N . ASP A 1 106 ? 18.264 -10.645 -18.440 1.00 68.81 106 ASP A N 1
ATOM 804 C CA . ASP A 1 106 ? 18.016 -11.719 -17.488 1.00 68.81 106 ASP A CA 1
ATOM 805 C C . ASP A 1 106 ? 16.594 -12.277 -17.674 1.00 68.81 106 ASP A C 1
ATOM 807 O O . ASP A 1 106 ? 15.581 -11.622 -17.389 1.00 68.81 106 ASP A O 1
ATOM 811 N N . GLU A 1 107 ? 16.517 -13.501 -18.191 1.00 68.81 107 GLU A N 1
ATOM 812 C CA . GLU A 1 107 ? 15.275 -14.267 -18.339 1.00 68.81 107 GLU A CA 1
ATOM 813 C C . GLU A 1 107 ? 14.916 -15.053 -17.065 1.00 68.81 107 GLU A C 1
ATOM 815 O O . GLU A 1 107 ? 13.829 -15.619 -16.986 1.00 68.81 107 GLU A O 1
ATOM 820 N N . SER A 1 108 ? 15.798 -15.064 -16.058 1.00 71.94 108 SER A N 1
ATOM 821 C CA . SER A 1 108 ? 15.640 -15.787 -14.786 1.00 71.94 108 SER A CA 1
ATOM 822 C C . SER A 1 108 ? 15.208 -14.896 -13.616 1.00 71.94 108 SER A C 1
ATOM 824 O O . SER A 1 108 ? 15.441 -15.238 -12.455 1.00 71.94 108 SER A O 1
ATOM 826 N N . GLY A 1 109 ? 14.603 -13.746 -13.926 1.00 70.38 109 GLY A N 1
ATOM 827 C CA . GLY A 1 109 ? 14.145 -12.767 -12.942 1.00 70.38 109 GLY A CA 1
ATOM 828 C C . GLY A 1 109 ? 13.287 -13.386 -11.835 1.00 70.38 109 GLY A C 1
ATOM 829 O O . GLY A 1 109 ? 12.534 -14.335 -12.060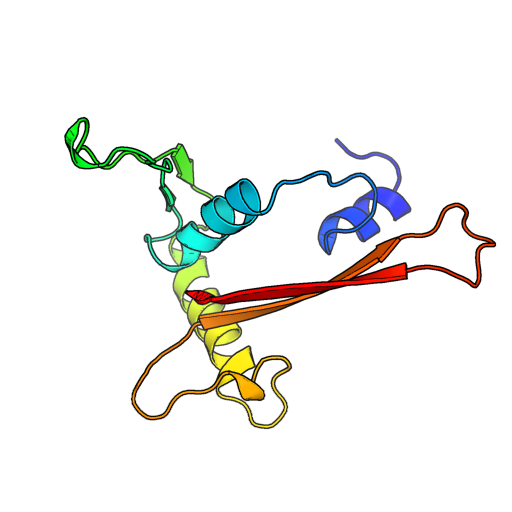 1.00 70.38 109 GLY A O 1
ATOM 830 N N . ASN A 1 110 ? 13.455 -12.872 -10.615 1.00 82.81 110 ASN A N 1
ATOM 831 C CA . ASN A 1 110 ? 12.653 -13.284 -9.468 1.00 82.81 110 ASN A CA 1
ATOM 832 C C . ASN A 1 110 ? 11.515 -12.290 -9.263 1.00 82.81 110 ASN A C 1
ATOM 834 O O . ASN A 1 110 ? 11.741 -11.080 -9.277 1.00 82.81 110 ASN A O 1
ATOM 838 N N . GLU A 1 111 ? 10.325 -12.801 -8.967 1.00 89.25 111 GLU A N 1
ATOM 839 C CA . GLU A 1 111 ? 9.163 -11.977 -8.658 1.00 89.25 111 GLU A CA 1
ATOM 840 C C . GLU A 1 111 ? 8.881 -11.997 -7.151 1.00 89.25 111 GLU A C 1
ATOM 842 O O . GLU A 1 111 ? 8.697 -13.054 -6.543 1.00 89.25 111 GLU A O 1
ATOM 847 N N . ASN A 1 112 ? 8.803 -10.817 -6.541 1.00 92.56 112 ASN A N 1
ATOM 848 C CA . ASN A 1 112 ? 8.306 -10.657 -5.180 1.00 92.56 112 ASN A CA 1
ATOM 849 C C . ASN A 1 112 ? 6.822 -10.287 -5.209 1.00 92.56 112 ASN A C 1
ATOM 851 O O . ASN A 1 112 ? 6.455 -9.251 -5.764 1.00 92.56 112 ASN A O 1
ATOM 855 N N . SER A 1 113 ? 5.976 -11.068 -4.540 1.00 94.19 113 SER A N 1
ATOM 856 C CA . SER A 1 113 ? 4.554 -10.746 -4.375 1.00 94.19 113 SER A CA 1
ATOM 857 C C . SER A 1 113 ? 4.299 -9.935 -3.102 1.00 94.19 113 SER A C 1
ATOM 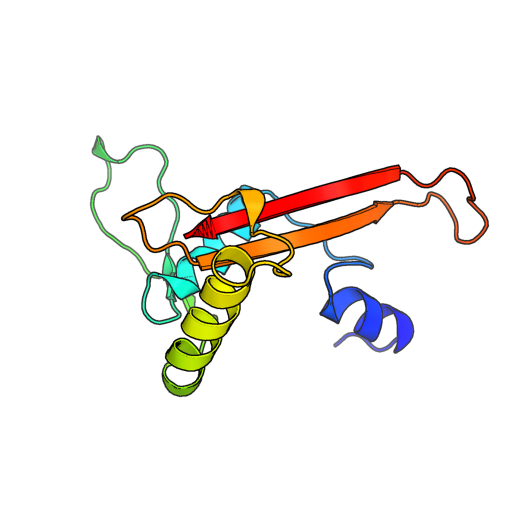859 O O . SER A 1 113 ? 4.845 -10.226 -2.038 1.00 94.19 113 SER A O 1
ATOM 861 N N . TRP A 1 114 ? 3.419 -8.940 -3.200 1.00 95.81 114 TRP A N 1
ATOM 862 C CA . TRP A 1 114 ? 3.042 -8.037 -2.116 1.00 95.81 114 TRP A CA 1
ATOM 863 C C . TRP A 1 114 ? 1.530 -7.989 -1.929 1.00 95.81 114 TRP A C 1
ATOM 865 O O . TRP A 1 114 ? 0.758 -8.028 -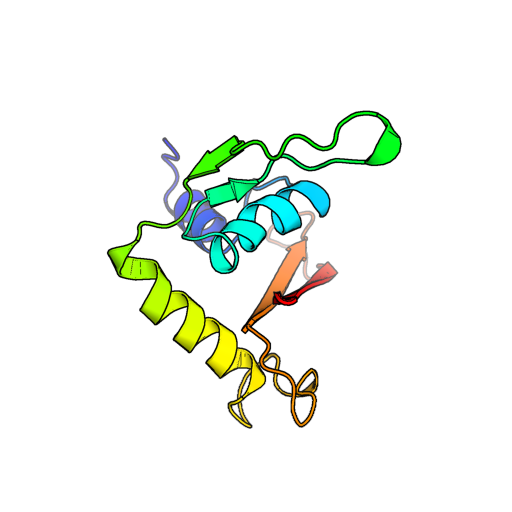2.890 1.00 95.81 114 TRP A O 1
ATOM 875 N N . PHE A 1 115 ? 1.113 -7.817 -0.679 1.00 95.62 115 PHE A N 1
ATOM 876 C CA . PHE A 1 115 ? -0.255 -7.469 -0.328 1.00 95.62 115 PHE A CA 1
ATOM 877 C C . PHE A 1 115 ? -0.260 -6.495 0.847 1.00 95.62 115 PHE A C 1
ATOM 879 O O . PHE A 1 115 ? 0.502 -6.657 1.801 1.00 95.62 115 PHE A O 1
ATOM 886 N N . VAL A 1 116 ? -1.132 -5.494 0.772 1.00 95.56 116 VAL A N 1
ATOM 887 C CA . VAL A 1 116 ? -1.431 -4.568 1.864 1.00 95.56 116 VAL A CA 1
ATOM 888 C C . VAL A 1 116 ? -2.938 -4.488 2.047 1.00 95.56 116 VAL A C 1
ATOM 890 O O . VAL A 1 116 ? -3.677 -4.480 1.062 1.00 95.56 116 VAL A O 1
ATOM 893 N N . ALA A 1 117 ? -3.386 -4.418 3.295 1.00 94.06 117 ALA A N 1
ATOM 894 C CA . ALA A 1 117 ? -4.776 -4.174 3.642 1.00 94.06 117 ALA A CA 1
ATOM 895 C C . ALA A 1 117 ? -4.866 -3.309 4.900 1.00 94.06 117 ALA A C 1
ATOM 897 O O . ALA A 1 117 ? -3.974 -3.359 5.755 1.00 94.06 117 ALA A O 1
ATOM 898 N N . VAL A 1 118 ? -5.943 -2.534 4.984 1.00 89.38 118 VAL A N 1
ATOM 899 C CA . VAL A 1 118 ? -6.371 -1.749 6.145 1.00 89.38 118 VAL A CA 1
ATOM 900 C C . VAL A 1 118 ? -7.828 -2.034 6.475 1.00 89.38 118 VAL A C 1
ATOM 902 O O . VAL A 1 118 ? -8.587 -2.418 5.550 1.00 89.38 118 VAL A O 1
#

Foldseek 3Di:
DDPDPVQVVQVVQPAHPDDDDPVVVQQCCCCLVVLQFRWDDDDDCVVPVDTDTPGGHDHNVCSVVQQVVQQCLCVPPPRVNVVVDDPPDRKGKDKDKYWDDPDPPGPPTDIDIDMDID

pLDDT: mean 92.69, std 7.71, range [62.62, 98.12]

Sequence (118 aa):
TIENEILLGDTGYGQGEVLTTPLQITMAYSALANEGEIMTPRLVISENKEEKVYNRAIRKEDLKELQKDFTGVIEDPNGSGHLCKIEGVNLAGKTGTAEIKSTKEDESGNENSWFVAV

InterPro domains:
  IPR001460 Penicillin-binding protein, transpeptidase [PF00905] (5-117)
  IPR012338 Beta-lactamase/transpeptidase-like [G3DSA:3.40.710.10] (1-118)
  IPR012338 Beta-lactamase/transpeptidase-like [SSF56601] (7-118)
  IPR050515 Class D beta-lactamase/transpeptidase [PTHR30627] (5-117)

Organism: Clostridium perfringens (NCBI:txid1502)